Protein AF-A0A9E1RLQ6-F1 (afdb_monomer_lite)

Radius of gyration: 13.11 Å; chains: 1; bounding box: 39×16×28 Å

Sequence (56 aa):
GARGLRSILEETLLDVMYELPGAEDIARVEVTAEAVAGISPPLLLSAKDLSKRAAS

Secondary structure (DSSP, 8-state):
-HHHHHHHHHHHHHHHHHHGGG-SSEEEEE--HHHHTTSSPPEEEEHHHHHHHHT-

pLDDT: mean 94.13, std 4.02, range [72.31, 97.5]

Structure (mmCIF, N/CA/C/O backbone):
data_AF-A0A9E1RLQ6-F1
#
_entry.id   AF-A0A9E1RLQ6-F1
#
loop_
_atom_site.group_PDB
_atom_site.id
_atom_site.type_symbol
_atom_site.label_atom_id
_atom_site.label_alt_id
_atom_site.label_comp_id
_atom_site.label_asym_id
_atom_site.label_entity_id
_atom_site.label_seq_id
_atom_site.pdbx_PDB_ins_code
_atom_site.Cartn_x
_atom_site.Cartn_y
_atom_site.Cartn_z
_atom_site.occupancy
_atom_site.B_iso_or_equiv
_atom_site.auth_seq_id
_atom_site.auth_comp_id
_atom_site.auth_asym_id
_atom_site.auth_atom_id
_atom_site.pdbx_PDB_model_num
ATOM 1 N N . GLY A 1 1 ? 13.223 -8.781 -14.865 1.00 85.19 1 GLY A N 1
ATOM 2 C CA . GLY A 1 1 ? 13.640 -9.931 -14.021 1.00 85.19 1 GLY A CA 1
ATOM 3 C C . GLY A 1 1 ? 13.229 -9.696 -12.576 1.00 85.19 1 GLY A C 1
ATOM 4 O O . GLY A 1 1 ? 12.785 -8.595 -12.292 1.00 85.19 1 GLY A O 1
ATOM 5 N N . ALA A 1 2 ? 13.390 -10.667 -11.666 1.00 91.50 2 ALA A N 1
ATOM 6 C CA . ALA A 1 2 ? 12.859 -10.607 -10.287 1.00 91.50 2 ALA A CA 1
ATOM 7 C C . ALA A 1 2 ? 13.174 -9.307 -9.511 1.00 91.50 2 ALA A C 1
ATOM 9 O O . ALA A 1 2 ? 12.348 -8.827 -8.745 1.00 91.50 2 ALA A O 1
ATOM 10 N N . ARG A 1 3 ? 14.332 -8.685 -9.772 1.00 88.62 3 ARG A N 1
ATOM 11 C CA . ARG A 1 3 ? 14.699 -7.374 -9.208 1.00 88.62 3 ARG A CA 1
ATOM 12 C C . ARG A 1 3 ? 13.744 -6.240 -9.601 1.00 88.62 3 ARG A C 1
ATOM 14 O O . ARG A 1 3 ? 13.419 -5.421 -8.759 1.00 88.62 3 ARG A O 1
ATOM 21 N N . GLY A 1 4 ? 13.262 -6.229 -10.843 1.00 92.50 4 GLY A N 1
ATOM 22 C CA . GLY A 1 4 ? 12.311 -5.218 -11.314 1.00 92.50 4 GLY A CA 1
ATOM 23 C C . GLY A 1 4 ? 10.938 -5.347 -10.656 1.00 92.50 4 GLY A C 1
ATOM 24 O O . GLY A 1 4 ? 10.304 -4.337 -10.393 1.00 92.50 4 GLY A O 1
ATOM 25 N N . LEU A 1 5 ? 10.512 -6.570 -10.314 1.00 92.94 5 LEU A N 1
ATOM 26 C CA . LEU A 1 5 ? 9.261 -6.775 -9.580 1.00 92.94 5 LEU A CA 1
ATOM 27 C C . LEU A 1 5 ? 9.336 -6.172 -8.174 1.00 92.94 5 LEU A C 1
ATOM 29 O O . LEU A 1 5 ? 8.384 -5.538 -7.736 1.00 92.94 5 LEU A O 1
ATOM 33 N N . ARG A 1 6 ? 10.474 -6.340 -7.486 1.00 93.38 6 ARG A N 1
ATOM 34 C CA . ARG A 1 6 ? 10.684 -5.719 -6.175 1.00 93.38 6 ARG A CA 1
ATOM 35 C C . ARG A 1 6 ? 10.565 -4.198 -6.258 1.00 93.38 6 ARG A C 1
ATOM 37 O O . ARG A 1 6 ? 9.861 -3.635 -5.437 1.00 93.38 6 ARG A O 1
ATOM 44 N N . SER A 1 7 ? 11.209 -3.568 -7.241 1.00 94.88 7 SER A N 1
ATOM 45 C CA . SER A 1 7 ? 11.152 -2.110 -7.408 1.00 94.88 7 SER A CA 1
ATOM 46 C C . SER A 1 7 ? 9.731 -1.610 -7.666 1.00 94.88 7 SER A C 1
ATOM 48 O O . SER A 1 7 ? 9.322 -0.648 -7.033 1.00 94.88 7 SER A O 1
ATOM 50 N N . ILE A 1 8 ? 8.965 -2.301 -8.520 1.00 94.06 8 ILE A N 1
ATOM 51 C CA . ILE A 1 8 ? 7.555 -1.961 -8.774 1.00 94.06 8 ILE A CA 1
ATOM 52 C C . ILE A 1 8 ? 6.743 -2.041 -7.474 1.00 94.06 8 ILE A C 1
ATOM 54 O O . ILE A 1 8 ? 6.007 -1.118 -7.157 1.00 94.06 8 ILE A O 1
ATOM 58 N N . LEU A 1 9 ? 6.900 -3.114 -6.691 1.00 94.62 9 LEU A N 1
ATOM 59 C CA . LEU A 1 9 ? 6.174 -3.257 -5.425 1.00 94.62 9 LEU A CA 1
ATOM 60 C C . LEU A 1 9 ? 6.596 -2.228 -4.369 1.00 94.62 9 LEU A C 1
ATOM 62 O O . LEU A 1 9 ? 5.734 -1.736 -3.650 1.00 94.62 9 LEU A O 1
ATOM 66 N N . GLU A 1 10 ? 7.891 -1.915 -4.262 1.00 95.69 10 GLU A N 1
ATOM 67 C CA . GLU A 1 10 ? 8.394 -0.878 -3.349 1.00 95.69 10 GLU A CA 1
ATOM 68 C C . GLU A 1 10 ? 7.789 0.487 -3.692 1.00 95.69 10 GLU A C 1
ATOM 70 O O . GLU A 1 10 ? 7.320 1.171 -2.792 1.00 95.69 10 GLU A O 1
ATOM 75 N N . GLU A 1 11 ? 7.738 0.855 -4.973 1.00 94.81 11 GLU A N 1
ATOM 76 C CA . GLU A 1 11 ? 7.147 2.121 -5.418 1.00 94.81 11 GLU A CA 1
ATOM 77 C C . GLU A 1 11 ? 5.631 2.159 -5.181 1.00 94.81 11 GLU A C 1
ATOM 79 O O . GLU A 1 11 ? 5.126 3.112 -4.595 1.00 94.81 11 GLU A O 1
ATOM 84 N N . THR A 1 12 ? 4.902 1.098 -5.549 1.00 96.69 12 THR A N 1
ATOM 85 C CA . THR A 1 12 ? 3.442 1.027 -5.364 1.00 96.69 12 THR A CA 1
ATOM 86 C C . THR A 1 12 ? 3.017 1.064 -3.891 1.00 96.69 12 THR A C 1
ATOM 88 O O . THR A 1 12 ? 1.914 1.517 -3.586 1.00 96.69 12 THR A O 1
ATOM 91 N N . LEU A 1 13 ? 3.843 0.555 -2.970 1.00 97.00 13 LEU A N 1
ATOM 92 C CA . LEU A 1 13 ? 3.478 0.396 -1.557 1.00 97.00 13 LEU A CA 1
ATOM 93 C C . LEU A 1 13 ? 4.154 1.395 -0.613 1.00 97.00 13 LEU A C 1
ATOM 95 O O . LEU A 1 13 ? 3.858 1.349 0.580 1.00 97.00 13 LEU A O 1
ATOM 99 N N . LEU A 1 14 ? 5.031 2.277 -1.103 1.00 95.88 14 LEU A N 1
ATOM 100 C CA . LEU A 1 14 ? 5.831 3.169 -0.258 1.00 95.88 14 LEU A CA 1
ATOM 101 C C . LEU A 1 14 ? 4.965 3.988 0.710 1.00 95.88 14 LEU A C 1
ATOM 103 O O . LEU A 1 14 ? 5.192 3.952 1.920 1.00 95.88 14 LEU A O 1
ATOM 107 N N . ASP A 1 15 ? 3.946 4.663 0.181 1.00 93.56 15 ASP A N 1
ATOM 108 C CA . ASP A 1 15 ? 3.057 5.520 0.972 1.00 93.56 15 ASP A CA 1
ATOM 109 C C . ASP A 1 15 ? 2.237 4.694 1.968 1.00 93.56 15 ASP A C 1
ATOM 111 O O . ASP A 1 15 ? 2.172 5.012 3.155 1.00 93.56 15 ASP A O 1
ATOM 115 N N . VAL A 1 16 ? 1.705 3.551 1.519 1.00 95.75 16 VAL A N 1
ATOM 116 C CA . VAL A 1 16 ? 0.956 2.626 2.380 1.00 95.75 16 VAL A CA 1
ATOM 117 C C . VAL A 1 16 ? 1.821 2.150 3.544 1.00 95.75 16 VAL A C 1
ATOM 119 O O . VAL A 1 16 ? 1.359 2.127 4.677 1.00 95.75 16 VAL A O 1
ATOM 122 N N . MET A 1 17 ? 3.079 1.782 3.307 1.00 95.69 17 MET A N 1
ATOM 123 C CA . MET A 1 17 ? 3.979 1.315 4.366 1.00 95.69 17 MET A CA 1
ATOM 124 C C . MET A 1 17 ? 4.299 2.398 5.399 1.00 95.69 17 MET A C 1
ATOM 126 O O . MET A 1 17 ? 4.582 2.064 6.550 1.00 95.69 17 MET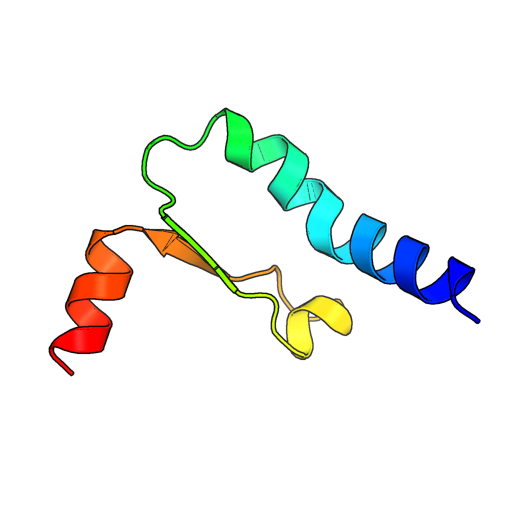 A O 1
ATOM 130 N N . TYR A 1 18 ? 4.271 3.668 4.997 1.00 94.81 18 TYR A N 1
ATOM 131 C CA . TYR A 1 18 ? 4.482 4.797 5.895 1.00 94.81 18 TYR A CA 1
ATOM 132 C C . TYR A 1 18 ? 3.235 5.117 6.727 1.00 94.81 18 TYR A C 1
ATOM 134 O O . TYR A 1 18 ? 3.341 5.347 7.931 1.00 94.81 18 TYR A O 1
ATOM 142 N N . GLU A 1 19 ? 2.057 5.107 6.104 1.00 91.62 19 GLU A N 1
ATOM 143 C CA . GLU A 1 19 ? 0.796 5.491 6.747 1.00 91.62 19 GLU A CA 1
ATOM 144 C C . GLU A 1 19 ? 0.195 4.369 7.601 1.00 91.62 19 GLU A C 1
ATOM 146 O O . GLU A 1 19 ? -0.316 4.618 8.695 1.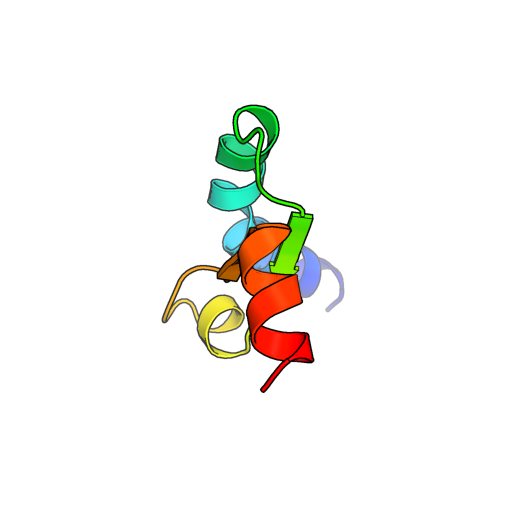00 91.62 19 GLU A O 1
ATOM 151 N N . LEU A 1 20 ? 0.284 3.120 7.133 1.00 94.88 20 LEU A N 1
ATOM 152 C CA . LEU A 1 20 ? -0.371 1.966 7.750 1.00 94.88 20 LEU A CA 1
ATOM 153 C C . LEU A 1 20 ? 0.001 1.745 9.228 1.00 94.88 20 LEU A C 1
ATOM 155 O O . LEU A 1 20 ? -0.903 1.428 9.997 1.00 94.88 20 LEU A O 1
ATOM 159 N N . PRO A 1 21 ? 1.258 1.934 9.687 1.00 94.25 21 PRO A N 1
ATOM 160 C CA . PRO A 1 21 ? 1.5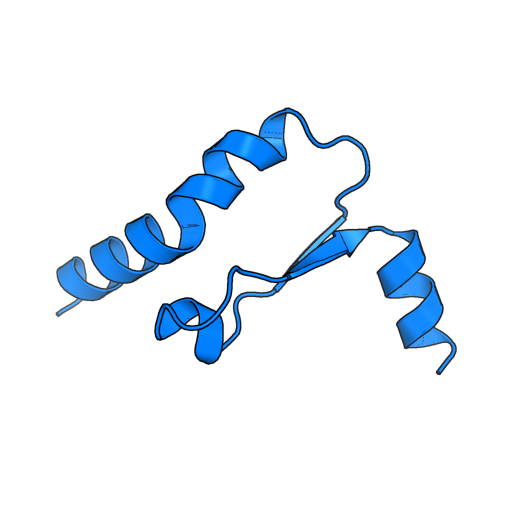95 1.811 11.106 1.00 94.25 21 PRO A CA 1
ATOM 161 C C . PRO A 1 21 ? 0.817 2.760 12.028 1.00 94.25 21 PRO A C 1
ATOM 163 O O . PRO A 1 21 ? 0.638 2.442 13.200 1.00 94.25 21 PRO A O 1
ATOM 166 N N . GLY A 1 22 ? 0.383 3.921 11.523 1.00 94.19 22 GLY A N 1
ATOM 167 C CA . GLY A 1 22 ? -0.434 4.885 12.265 1.00 94.19 22 GLY A CA 1
ATOM 168 C C . GLY A 1 22 ? -1.941 4.703 12.075 1.00 94.19 22 GLY A C 1
ATOM 169 O O . GLY A 1 22 ? -2.719 5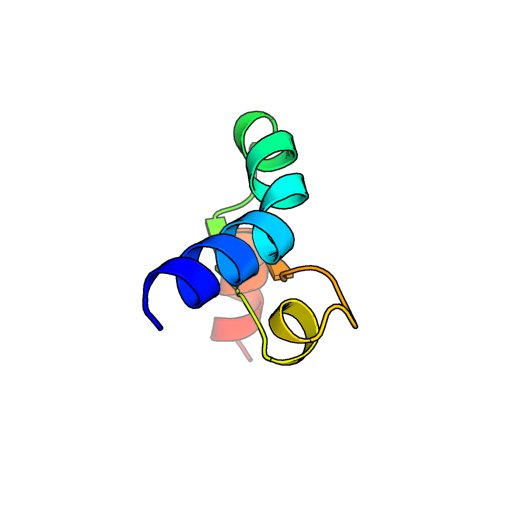.413 12.709 1.00 94.19 22 GLY A O 1
ATOM 170 N N . ALA A 1 23 ? -2.365 3.786 11.205 1.00 93.06 23 ALA A N 1
ATOM 171 C CA . ALA A 1 23 ? -3.765 3.569 10.885 1.00 93.06 23 ALA A CA 1
ATOM 172 C C . ALA A 1 23 ? -4.374 2.499 11.807 1.00 93.06 23 ALA A C 1
ATOM 174 O O . ALA A 1 23 ? -3.984 1.334 11.771 1.00 93.06 23 ALA A O 1
ATOM 175 N N . GLU A 1 24 ? -5.349 2.884 12.632 1.00 93.50 24 GLU A N 1
ATOM 176 C CA . GLU A 1 24 ? -5.958 1.980 13.621 1.00 93.50 24 GLU A CA 1
ATOM 177 C C . GLU A 1 24 ? -7.095 1.112 13.056 1.00 93.50 24 GLU A C 1
ATOM 179 O O . GLU A 1 24 ? -7.417 0.068 13.623 1.00 93.50 24 GLU A O 1
ATOM 184 N N . ASP A 1 25 ? -7.732 1.526 11.957 1.00 94.12 25 ASP A N 1
ATOM 185 C CA . ASP A 1 25 ? -8.982 0.932 11.468 1.00 94.12 25 ASP A CA 1
ATOM 186 C C . ASP A 1 25 ? -8.863 0.188 10.130 1.00 94.12 25 ASP A C 1
ATOM 188 O O . ASP A 1 25 ? -9.856 -0.371 9.651 1.00 94.12 25 ASP A O 1
ATOM 192 N N . ILE A 1 26 ? -7.663 0.119 9.548 1.00 96.62 26 ILE A N 1
ATOM 193 C CA . ILE A 1 26 ? -7.414 -0.583 8.287 1.00 96.62 26 ILE A CA 1
ATOM 194 C C . ILE A 1 26 ? -7.265 -2.086 8.527 1.00 96.62 26 ILE A C 1
ATOM 196 O O . ILE A 1 26 ? -6.407 -2.546 9.275 1.00 96.62 26 ILE A O 1
ATOM 200 N N . ALA A 1 27 ? -8.096 -2.870 7.842 1.00 96.00 27 ALA A N 1
ATOM 201 C CA . ALA A 1 27 ? -8.133 -4.328 7.946 1.00 96.00 27 ALA A CA 1
ATOM 202 C C . ALA A 1 27 ? -7.579 -5.035 6.700 1.00 96.00 27 ALA A C 1
ATOM 204 O O . ALA A 1 27 ? -7.174 -6.196 6.775 1.00 96.00 27 ALA A O 1
ATOM 205 N N . ARG A 1 28 ? -7.584 -4.370 5.537 1.00 95.75 28 ARG A N 1
ATOM 206 C CA . ARG A 1 28 ? -7.097 -4.939 4.276 1.00 95.75 28 ARG A CA 1
ATOM 207 C C . ARG A 1 28 ? -6.570 -3.853 3.345 1.00 95.75 28 ARG A C 1
ATOM 209 O O . ARG A 1 28 ? -7.186 -2.802 3.211 1.00 95.75 28 ARG A O 1
ATOM 216 N N . VAL A 1 29 ? -5.482 -4.167 2.647 1.00 97.06 29 VAL A N 1
ATOM 217 C CA . VAL A 1 29 ? -4.970 -3.386 1.515 1.00 97.06 29 VAL A CA 1
ATOM 218 C C . VAL A 1 29 ? -5.200 -4.187 0.234 1.00 97.06 29 VAL A C 1
ATOM 220 O O . VAL A 1 29 ? -4.784 -5.344 0.147 1.00 97.06 29 VAL A O 1
ATOM 223 N N . GLU A 1 30 ? -5.880 -3.606 -0.751 1.00 97.12 30 GLU A N 1
ATOM 224 C CA . GLU A 1 30 ? -6.058 -4.195 -2.083 1.00 97.12 30 GLU A CA 1
ATOM 225 C C . GLU A 1 30 ? -5.189 -3.449 -3.103 1.00 97.12 30 GLU A C 1
ATOM 227 O O . GLU A 1 30 ? -5.387 -2.264 -3.370 1.00 97.12 30 GLU A O 1
ATOM 232 N N . VAL A 1 31 ? -4.226 -4.162 -3.693 1.00 97.25 31 VAL A N 1
ATOM 233 C CA . VAL A 1 31 ? -3.380 -3.643 -4.774 1.00 97.25 31 VAL A CA 1
ATOM 234 C C . VAL A 1 31 ? -4.062 -3.945 -6.106 1.00 97.25 31 VAL A C 1
ATOM 236 O O . VAL A 1 31 ? -4.198 -5.111 -6.481 1.00 97.25 31 VAL A O 1
ATOM 239 N N . THR A 1 32 ? -4.521 -2.905 -6.802 1.00 97.06 32 THR A N 1
ATOM 240 C CA . THR A 1 32 ? -5.220 -3.031 -8.090 1.00 97.06 32 THR A CA 1
ATOM 241 C C . THR A 1 32 ? -4.265 -2.864 -9.275 1.00 97.06 32 THR A C 1
ATOM 243 O O . THR A 1 32 ? -3.104 -2.485 -9.110 1.00 97.06 32 THR A O 1
ATOM 246 N N . ALA A 1 33 ? -4.743 -3.140 -10.492 1.00 96.75 33 ALA A N 1
ATOM 247 C CA . ALA A 1 33 ? -3.950 -2.934 -11.704 1.00 96.75 33 ALA A CA 1
ATOM 248 C C . ALA A 1 33 ? -3.606 -1.450 -11.911 1.00 96.75 33 ALA A C 1
ATOM 250 O O . ALA A 1 33 ? -2.496 -1.121 -12.320 1.00 96.75 33 ALA A O 1
ATOM 251 N N . GLU A 1 34 ? -4.535 -0.559 -11.574 1.00 97.50 34 GLU A N 1
ATOM 252 C CA . GLU A 1 34 ? -4.359 0.891 -11.605 1.00 97.50 34 GLU A CA 1
ATOM 253 C C . GLU A 1 34 ? -3.279 1.344 -10.619 1.00 97.50 34 GLU A C 1
ATOM 255 O O . GLU A 1 34 ? -2.481 2.212 -10.964 1.00 97.50 34 GLU A O 1
ATOM 260 N N . ALA A 1 35 ? -3.198 0.716 -9.440 1.00 96.75 35 ALA A N 1
ATOM 261 C CA . ALA A 1 35 ? -2.137 0.992 -8.474 1.00 96.75 35 ALA A CA 1
ATOM 262 C C . ALA A 1 35 ? -0.757 0.575 -8.973 1.00 96.75 35 ALA A C 1
ATOM 264 O O . ALA A 1 35 ? 0.198 1.342 -8.872 1.00 96.75 35 ALA A O 1
ATOM 265 N N . VAL A 1 36 ? -0.659 -0.597 -9.599 1.00 96.12 36 VAL A N 1
ATOM 266 C CA . VAL A 1 36 ? 0.591 -1.038 -10.236 1.00 96.12 36 VAL A CA 1
ATOM 267 C C . VAL A 1 36 ? 0.965 -0.143 -11.427 1.00 96.12 36 VAL A C 1
ATOM 269 O O . VAL A 1 36 ? 2.145 0.054 -11.699 1.00 96.12 36 VAL A O 1
ATOM 272 N N . ALA A 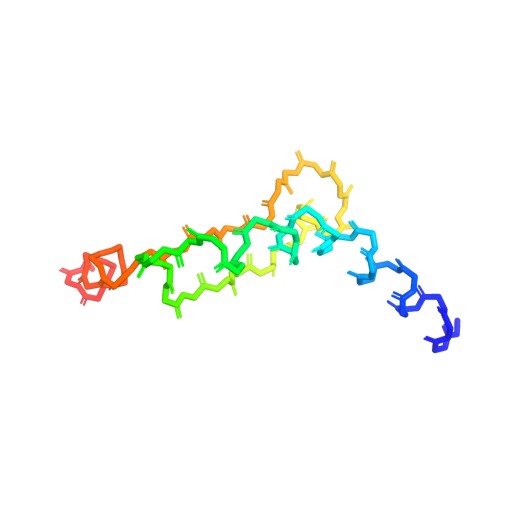1 37 ? -0.021 0.422 -12.129 1.00 95.31 37 ALA A N 1
ATOM 273 C CA . ALA A 1 37 ? 0.189 1.356 -13.234 1.00 95.31 37 ALA A CA 1
ATOM 274 C C . ALA A 1 37 ? 0.435 2.815 -12.791 1.00 95.31 37 ALA A C 1
ATOM 276 O O . ALA A 1 37 ? 0.634 3.672 -13.652 1.00 95.31 37 ALA A O 1
ATOM 277 N N . GLY A 1 38 ? 0.401 3.114 -11.485 1.00 93.50 38 GLY A N 1
ATOM 278 C CA . GLY A 1 38 ? 0.585 4.467 -10.946 1.00 93.50 38 GLY A CA 1
ATOM 279 C C . GLY A 1 38 ? -0.580 5.429 -11.217 1.00 93.50 38 GLY A C 1
ATOM 280 O O . GLY A 1 38 ? -0.403 6.642 -11.172 1.00 93.50 38 GLY A O 1
ATOM 281 N N . ILE A 1 39 ? -1.768 4.905 -11.532 1.00 96.75 39 ILE A N 1
ATOM 282 C CA . ILE A 1 39 ? -2.961 5.695 -11.882 1.00 96.75 39 ILE A CA 1
ATOM 283 C C . ILE A 1 39 ? -3.762 6.077 -10.628 1.00 96.75 39 ILE A C 1
ATOM 285 O O . ILE A 1 39 ? -4.352 7.155 -10.572 1.00 96.75 39 ILE A O 1
ATOM 289 N N . SER A 1 40 ? -3.794 5.205 -9.619 1.00 95.81 40 SER A N 1
ATOM 290 C CA . SER A 1 40 ? -4.495 5.432 -8.349 1.00 95.81 40 SER A CA 1
ATOM 291 C C . SER A 1 40 ? -3.760 4.750 -7.196 1.00 95.81 40 SER A C 1
ATOM 293 O O . SER A 1 40 ? -3.112 3.739 -7.431 1.00 95.81 40 SER A O 1
ATOM 295 N N . PRO A 1 41 ? -3.876 5.214 -5.944 1.00 95.81 41 PRO A N 1
ATOM 296 C CA . PRO A 1 41 ? -3.268 4.510 -4.818 1.00 95.81 41 PRO A CA 1
ATOM 297 C C . PRO A 1 41 ? -3.927 3.136 -4.572 1.00 95.81 41 PRO A C 1
ATOM 299 O O . PRO A 1 41 ? -5.063 2.907 -5.008 1.00 95.81 41 PRO A O 1
ATOM 302 N N . PRO A 1 42 ? -3.253 2.219 -3.849 1.00 97.31 42 PRO A N 1
ATOM 303 C CA . PRO A 1 42 ? -3.883 1.008 -3.330 1.00 97.31 42 PRO A CA 1
ATOM 304 C C . PRO A 1 42 ? -5.115 1.327 -2.473 1.00 97.31 42 PRO A C 1
ATOM 306 O O . PRO A 1 42 ? -5.166 2.341 -1.776 1.00 97.31 42 PRO A O 1
ATOM 309 N N . LEU A 1 43 ? -6.109 0.439 -2.488 1.00 96.25 43 LEU A N 1
ATOM 310 C CA . LEU A 1 43 ? -7.330 0.624 -1.708 1.00 96.25 43 LEU A CA 1
ATOM 311 C C . LEU A 1 43 ? -7.109 0.163 -0.266 1.00 96.25 43 LEU A C 1
ATOM 313 O O . LEU A 1 43 ? -6.806 -1.006 -0.022 1.00 96.25 43 LEU A O 1
ATOM 317 N N . LEU A 1 44 ? -7.316 1.069 0.686 1.00 95.81 44 LEU A N 1
ATOM 318 C CA . LEU A 1 44 ? -7.308 0.781 2.117 1.00 95.81 44 LEU A CA 1
ATOM 319 C C . LEU A 1 44 ? -8.746 0.552 2.584 1.00 95.81 44 LEU A C 1
ATOM 321 O O . LEU A 1 44 ? -9.607 1.412 2.411 1.00 95.81 44 LEU A O 1
ATOM 325 N N . LEU A 1 45 ? -9.020 -0.624 3.141 1.00 96.50 45 LEU A N 1
ATOM 326 C CA . LEU A 1 45 ? -10.359 -1.033 3.551 1.00 96.50 45 LEU A CA 1
ATOM 327 C C . LEU A 1 45 ? -10.401 -1.277 5.052 1.00 96.50 45 LEU A C 1
ATOM 329 O O . LEU A 1 45 ? -9.620 -2.072 5.586 1.00 96.50 45 LEU A O 1
ATOM 333 N N . SER A 1 46 ? -11.370 -0.653 5.715 1.00 96.56 46 SER A N 1
ATOM 334 C CA . SER A 1 46 ? -11.656 -0.921 7.118 1.00 96.56 46 SER A CA 1
ATOM 335 C C . SER A 1 46 ? -12.478 -2.198 7.298 1.00 96.56 46 SER A C 1
ATOM 337 O O . SER A 1 46 ? -13.115 -2.709 6.369 1.00 96.56 46 SER A O 1
ATOM 339 N N . ALA A 1 47 ? -12.556 -2.692 8.536 1.00 94.50 47 ALA A N 1
ATOM 340 C CA . ALA A 1 47 ? -13.458 -3.795 8.877 1.00 94.50 47 ALA A CA 1
ATOM 341 C C . ALA A 1 47 ? -14.933 -3.483 8.528 1.00 94.50 47 ALA A C 1
ATOM 343 O O . ALA A 1 47 ? -15.700 -4.379 8.152 1.00 94.50 47 ALA A O 1
ATOM 344 N N . LYS A 1 48 ? -15.334 -2.204 8.599 1.00 95.50 48 LYS A N 1
ATOM 345 C CA . LYS A 1 48 ? -16.681 -1.751 8.218 1.00 95.50 48 LYS A CA 1
ATOM 346 C C . LYS A 1 48 ? -16.901 -1.833 6.708 1.00 95.50 48 LYS A C 1
ATOM 348 O O . LYS A 1 48 ? -17.978 -2.253 6.287 1.00 95.50 48 LYS A O 1
ATOM 353 N N . ASP A 1 49 ? -15.907 -1.472 5.900 1.00 96.50 49 ASP A N 1
ATOM 354 C CA . ASP A 1 49 ? -16.009 -1.521 4.435 1.00 96.50 49 ASP A CA 1
ATOM 355 C C . ASP A 1 49 ? -16.124 -2.958 3.930 1.00 96.50 49 ASP A C 1
ATOM 357 O O . ASP A 1 49 ? -16.960 -3.258 3.074 1.00 96.50 49 ASP A O 1
ATOM 361 N N . LEU A 1 50 ? -15.350 -3.868 4.528 1.00 94.50 50 LEU A N 1
ATOM 362 C CA . LEU A 1 50 ? -15.432 -5.300 4.237 1.00 94.50 50 LEU A CA 1
ATOM 363 C C . LEU A 1 50 ? -16.815 -5.868 4.582 1.00 94.50 50 LEU A C 1
ATOM 365 O O . LEU A 1 50 ? -17.394 -6.607 3.786 1.00 94.50 50 LEU A O 1
ATOM 369 N N . SER A 1 51 ? -17.374 -5.476 5.729 1.00 94.19 51 SER A N 1
ATOM 370 C CA . SER A 1 51 ? -18.708 -5.918 6.157 1.00 94.19 51 SER A CA 1
ATOM 371 C C . SER A 1 51 ? -19.814 -5.419 5.222 1.00 94.19 51 SER A C 1
ATOM 373 O O . SER A 1 51 ? -20.715 -6.180 4.877 1.00 94.19 51 SER A O 1
ATOM 375 N N . LYS A 1 52 ? -19.738 -4.161 4.764 1.00 93.88 52 LYS A N 1
ATOM 376 C CA . LYS A 1 52 ? -20.696 -3.607 3.791 1.00 93.88 52 LYS A CA 1
ATOM 377 C C . LYS A 1 52 ? -20.667 -4.372 2.470 1.00 93.88 52 LYS A C 1
ATOM 379 O O . LYS A 1 52 ? -21.726 -4.716 1.956 1.00 93.88 52 LYS A O 1
ATOM 384 N N . ARG A 1 53 ? -19.472 -4.673 1.947 1.00 91.19 53 ARG A N 1
ATOM 385 C CA . ARG A 1 53 ? -19.311 -5.449 0.705 1.00 91.19 53 ARG A CA 1
ATOM 386 C C . ARG A 1 53 ? -19.870 -6.867 0.821 1.00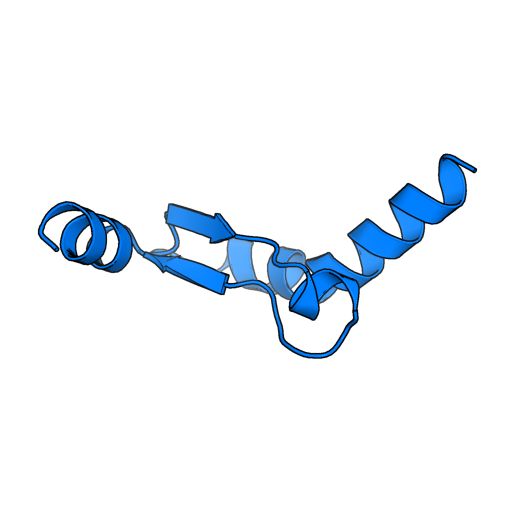 91.19 53 ARG A C 1
ATOM 388 O O . ARG A 1 53 ? -20.460 -7.338 -0.133 1.00 91.19 53 ARG A O 1
ATOM 395 N N . ALA A 1 54 ? -19.709 -7.532 1.966 1.00 87.44 54 ALA A N 1
ATOM 396 C CA . ALA A 1 54 ? -20.234 -8.886 2.170 1.00 87.44 54 ALA A CA 1
ATOM 397 C C . ALA A 1 54 ? -21.772 -8.949 2.254 1.00 87.44 54 ALA A C 1
ATOM 399 O O . ALA A 1 54 ? -22.357 -10.002 2.020 1.00 87.44 54 ALA A O 1
ATOM 400 N N . ALA A 1 55 ? -22.416 -7.839 2.617 1.00 84.62 55 ALA A N 1
ATOM 401 C CA . ALA A 1 55 ? -23.871 -7.712 2.666 1.00 84.62 55 ALA A CA 1
ATOM 402 C C . ALA A 1 55 ? -24.497 -7.243 1.335 1.00 84.62 55 ALA A C 1
ATOM 404 O O . ALA A 1 55 ? -25.719 -7.111 1.269 1.00 84.62 55 ALA A O 1
ATOM 405 N N . SER A 1 56 ? -23.671 -6.952 0.321 1.00 72.31 56 SER A N 1
ATOM 406 C CA . SER A 1 56 ? -24.077 -6.502 -1.022 1.00 72.31 56 SER A CA 1
ATOM 407 C C . SER A 1 56 ? -24.040 -7.662 -2.011 1.00 72.31 56 SER A C 1
ATOM 409 O O . SER A 1 56 ? -24.911 -7.683 -2.905 1.00 72.31 56 SER A O 1
#

Foldseek 3Di:
DVVVVVVLCCVLCVVVVVCVVVDDFFDDWACDPCSSVVNDHTDTDGPVRVVVVVVD